Protein AF-A0A061NDV2-F1 (afdb_monomer_lite)

pLDDT: mean 83.03, std 18.3, range [39.28, 98.25]

Sequence (65 aa):
MNVQGFTSTKSDVHYVVTEYGIASLFGKSTSERAEALIDIAHPDFREALRQEFYEQVGQHEPKSV

Secondary structure (DSSP, 8-state):
-------S-GGG--EEEETTEEEE-TT--HHHHHHHHHHTS-HHHHHHHHHHHHHHHHHS-----

Foldseek 3Di:
DDDDDDPDDPQVDQWDDDPQGIAGPPPDDPLRNQLSVLNSDDPVCSVVSVVVSVVVCVVPPDPDD

Radius of gyration: 13.59 Å; chains: 1; bounding box: 30×35×30 Å

Structure (mmCIF, N/CA/C/O backbone):
data_AF-A0A061NDV2-F1
#
_entry.id   AF-A0A061NDV2-F1
#
loop_
_atom_site.group_PDB
_atom_site.id
_atom_site.type_symbol
_atom_site.label_atom_id
_atom_site.label_alt_id
_atom_site.label_comp_id
_atom_site.label_asym_id
_atom_site.label_entity_id
_atom_site.label_seq_id
_atom_site.pdbx_PDB_ins_code
_atom_site.Cartn_x
_atom_si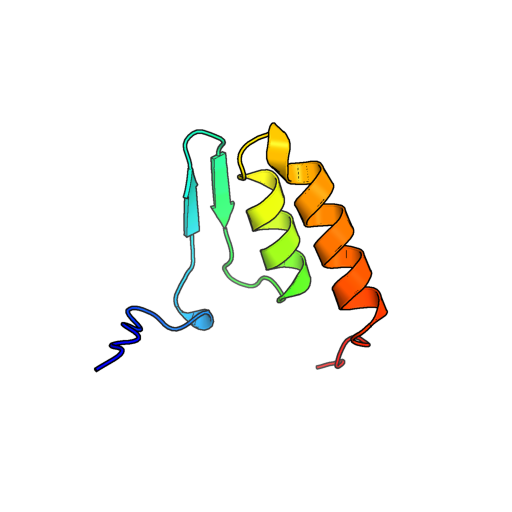te.Cartn_y
_atom_site.Cartn_z
_atom_site.occupancy
_atom_site.B_iso_or_equiv
_atom_site.auth_seq_id
_atom_site.auth_comp_id
_atom_site.auth_asym_id
_atom_site.auth_atom_id
_atom_site.pdbx_PDB_model_num
ATOM 1 N N . MET A 1 1 ? 10.936 -27.654 12.987 1.00 43.47 1 MET A N 1
ATOM 2 C CA . MET A 1 1 ? 11.283 -26.395 13.677 1.00 43.47 1 MET A CA 1
ATOM 3 C C . MET A 1 1 ? 10.910 -25.267 12.727 1.00 43.47 1 MET A C 1
ATOM 5 O O . MET A 1 1 ? 11.614 -25.077 11.747 1.00 43.47 1 MET A O 1
ATOM 9 N N . ASN A 1 2 ? 9.757 -24.619 12.922 1.00 39.28 2 ASN A N 1
ATOM 10 C CA . ASN A 1 2 ? 9.358 -23.488 12.078 1.00 39.28 2 ASN A CA 1
ATOM 11 C C . ASN A 1 2 ? 10.039 -22.231 12.612 1.00 39.28 2 ASN A C 1
ATOM 13 O O . ASN A 1 2 ? 9.692 -21.751 13.687 1.00 39.28 2 ASN A O 1
ATOM 17 N N . VAL A 1 3 ? 11.017 -21.721 11.871 1.00 48.06 3 VAL A N 1
ATOM 18 C CA . VAL A 1 3 ? 11.597 -20.405 12.135 1.00 48.06 3 VAL A CA 1
ATOM 19 C C . VAL A 1 3 ? 10.703 -19.353 11.478 1.00 48.06 3 VAL A C 1
ATOM 21 O O . VAL A 1 3 ? 10.567 -19.321 10.260 1.00 48.06 3 VAL A O 1
ATOM 24 N N . GLN A 1 4 ? 10.052 -18.510 12.279 1.00 55.00 4 GLN A N 1
ATOM 25 C CA . GLN A 1 4 ? 9.483 -17.253 11.791 1.00 55.00 4 GLN A CA 1
ATOM 26 C C . GLN A 1 4 ? 10.560 -16.184 11.970 1.00 55.00 4 GLN A C 1
ATOM 28 O O . GLN A 1 4 ? 10.816 -15.728 13.082 1.00 55.00 4 GLN A O 1
ATOM 33 N N . GLY A 1 5 ? 11.259 -15.855 10.883 1.00 59.03 5 GLY A N 1
ATOM 34 C CA . GLY A 1 5 ? 12.233 -14.770 10.872 1.00 59.03 5 GLY A CA 1
ATOM 35 C C . GLY A 1 5 ? 11.507 -13.431 10.871 1.00 59.03 5 GLY A C 1
ATOM 36 O O . GLY A 1 5 ? 10.817 -13.107 9.910 1.00 59.03 5 GLY A O 1
ATOM 37 N N . PHE A 1 6 ? 11.654 -12.662 11.943 1.00 60.00 6 PHE A N 1
ATOM 38 C CA . PHE A 1 6 ? 11.171 -11.289 12.018 1.00 60.00 6 PHE A CA 1
ATOM 39 C C . PHE A 1 6 ? 12.369 -10.352 11.891 1.00 60.00 6 PHE A C 1
ATOM 41 O O . PHE A 1 6 ? 13.196 -10.271 12.795 1.00 60.00 6 PHE A O 1
ATOM 48 N N . THR A 1 7 ? 12.505 -9.698 10.741 1.00 65.25 7 THR A N 1
ATOM 49 C CA . THR A 1 7 ? 13.668 -8.856 10.419 1.00 65.25 7 THR A CA 1
ATOM 50 C C . THR A 1 7 ? 13.432 -7.370 10.683 1.00 65.25 7 THR A C 1
ATOM 52 O O . THR A 1 7 ? 14.398 -6.621 10.800 1.00 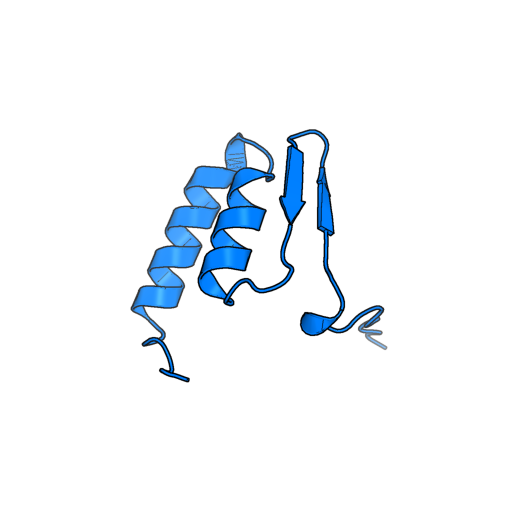65.25 7 THR A O 1
ATOM 55 N N . SER A 1 8 ? 12.182 -6.912 10.807 1.00 60.16 8 SER A N 1
ATOM 56 C CA . SER A 1 8 ? 11.844 -5.510 11.109 1.00 60.16 8 SER A CA 1
ATOM 57 C C . SER A 1 8 ? 10.435 -5.403 11.689 1.00 60.16 8 SER A C 1
ATOM 59 O O . SER A 1 8 ? 9.537 -6.133 11.257 1.00 60.16 8 SER A O 1
ATOM 61 N N . THR A 1 9 ? 10.208 -4.487 12.638 1.00 67.75 9 THR A N 1
ATOM 62 C CA . THR A 1 9 ? 8.840 -4.209 13.089 1.00 67.75 9 THR A CA 1
ATOM 63 C C . THR A 1 9 ? 8.071 -3.453 12.015 1.00 67.75 9 THR A C 1
ATOM 65 O O . THR A 1 9 ? 8.652 -2.681 11.254 1.00 67.75 9 THR A O 1
ATOM 68 N N . LYS A 1 10 ? 6.747 -3.667 11.924 1.00 62.28 10 LYS A N 1
ATOM 69 C CA . LYS A 1 10 ? 5.887 -2.943 10.963 1.00 62.28 10 LYS A CA 1
ATOM 70 C C . LYS A 1 10 ? 6.102 -1.422 11.051 1.00 62.28 10 LYS A C 1
ATOM 72 O O . LYS A 1 10 ? 6.003 -0.740 10.033 1.00 62.28 10 LYS A O 1
ATOM 77 N N . SER A 1 11 ? 6.424 -0.922 12.242 1.00 64.56 11 SER A N 1
ATOM 78 C CA . SER A 1 11 ? 6.683 0.487 12.536 1.00 64.56 11 SER A CA 1
ATOM 79 C C . SER A 1 11 ? 7.982 1.026 11.923 1.00 64.56 11 SER A C 1
ATOM 81 O O . SER A 1 11 ? 8.039 2.212 11.622 1.00 64.56 11 SER A O 1
ATOM 83 N N . ASP A 1 12 ? 8.986 0.178 11.674 1.00 75.00 12 ASP A N 1
ATOM 84 C CA . ASP A 1 12 ? 10.314 0.603 11.196 1.00 75.00 12 ASP A CA 1
ATOM 85 C C . ASP A 1 12 ? 10.401 0.713 9.661 1.00 75.00 12 ASP A C 1
ATOM 87 O O . ASP A 1 12 ? 11.382 1.214 9.111 1.00 75.00 12 ASP A O 1
ATOM 91 N N . VAL A 1 13 ? 9.378 0.244 8.935 1.00 85.50 13 VAL A N 1
ATOM 92 C CA . VAL A 1 13 ? 9.359 0.280 7.465 1.00 85.50 13 VAL A CA 1
ATOM 93 C C . VAL A 1 13 ? 8.827 1.625 6.980 1.00 85.50 13 VAL A C 1
ATOM 95 O O . VAL A 1 13 ? 7.638 1.925 7.130 1.00 85.50 13 VAL A O 1
ATOM 98 N N . HIS A 1 14 ? 9.709 2.416 6.365 1.00 91.50 14 HIS A N 1
ATOM 99 C CA . HIS A 1 14 ? 9.378 3.733 5.811 1.00 91.50 14 HIS A CA 1
ATOM 100 C C . HIS A 1 14 ? 9.013 3.690 4.328 1.00 91.50 14 HIS A C 1
ATOM 102 O O . HIS A 1 14 ? 8.108 4.410 3.919 1.00 91.50 14 HIS A O 1
ATOM 108 N N . TYR A 1 15 ? 9.690 2.861 3.532 1.00 94.31 15 TYR A N 1
ATOM 109 C CA . TYR A 1 15 ? 9.467 2.768 2.091 1.00 94.31 15 TYR A CA 1
ATOM 110 C C . TYR A 1 15 ? 9.430 1.317 1.629 1.00 94.31 15 TYR A C 1
ATOM 112 O O . TYR A 1 15 ? 10.193 0.484 2.117 1.00 94.31 15 TYR A O 1
ATOM 120 N N . VAL A 1 16 ? 8.566 1.042 0.657 1.00 95.88 16 VAL A N 1
ATOM 121 C CA . VAL A 1 16 ? 8.505 -0.224 -0.078 1.00 95.88 16 VAL A CA 1
ATOM 122 C C . VAL A 1 16 ? 8.597 0.090 -1.564 1.00 95.88 16 VAL A C 1
ATOM 124 O O . VAL A 1 16 ? 7.953 1.025 -2.035 1.00 95.88 16 VAL A O 1
ATOM 127 N N . VAL A 1 17 ? 9.423 -0.661 -2.291 1.00 96.56 17 VAL A N 1
ATOM 128 C CA . VAL A 1 17 ? 9.686 -0.450 -3.719 1.00 96.56 17 VAL A CA 1
ATOM 129 C C . VAL A 1 17 ? 9.462 -1.759 -4.463 1.00 96.56 17 VAL A C 1
ATOM 131 O O . VAL A 1 17 ? 9.949 -2.803 -4.032 1.00 96.56 17 VAL A O 1
ATOM 134 N N . THR A 1 18 ? 8.743 -1.687 -5.577 1.00 97.00 18 THR A N 1
ATOM 135 C CA . THR A 1 18 ? 8.507 -2.783 -6.527 1.00 97.00 18 THR A CA 1
ATOM 136 C C . THR A 1 18 ? 8.806 -2.292 -7.945 1.00 97.00 18 THR A C 1
ATOM 138 O O . THR A 1 18 ? 8.995 -1.093 -8.166 1.00 97.00 18 THR A O 1
ATOM 141 N N . GLU A 1 19 ? 8.791 -3.180 -8.942 1.00 97.50 19 GLU A N 1
ATOM 142 C CA . GLU A 1 19 ? 8.835 -2.768 -10.352 1.00 97.50 19 GLU A CA 1
ATOM 143 C C . GLU A 1 19 ? 7.630 -1.907 -10.785 1.00 97.50 19 GLU A C 1
ATOM 145 O O . GLU A 1 19 ? 7.679 -1.272 -11.838 1.00 97.50 19 GLU A O 1
ATOM 150 N N . TYR A 1 20 ? 6.569 -1.844 -9.970 1.00 97.62 20 TYR A N 1
ATOM 151 C CA . TYR A 1 20 ? 5.362 -1.059 -10.245 1.00 97.62 20 TYR A CA 1
ATOM 152 C C . TYR A 1 20 ? 5.310 0.283 -9.509 1.00 97.62 20 TYR A C 1
ATOM 154 O O . TYR A 1 20 ? 4.383 1.057 -9.756 1.00 97.62 20 TYR A O 1
ATOM 162 N N . GLY A 1 21 ? 6.263 0.584 -8.618 1.00 96.88 21 GLY A N 1
ATOM 163 C CA . GLY A 1 21 ? 6.336 1.888 -7.960 1.00 96.88 21 GLY A CA 1
ATOM 164 C C . GLY A 1 21 ? 6.974 1.890 -6.573 1.00 96.88 21 GLY A C 1
ATOM 165 O O . GLY A 1 21 ? 7.605 0.931 -6.132 1.00 96.88 21 GLY A O 1
ATOM 166 N N . ILE A 1 22 ? 6.797 3.015 -5.878 1.00 97.50 22 ILE A N 1
ATOM 167 C CA . ILE A 1 22 ? 7.296 3.258 -4.522 1.00 97.50 22 ILE A CA 1
ATOM 168 C C . ILE A 1 22 ? 6.156 3.705 -3.605 1.00 97.50 22 ILE A C 1
ATOM 170 O O . ILE A 1 22 ? 5.412 4.630 -3.925 1.00 97.50 22 ILE A O 1
ATOM 174 N N . ALA A 1 23 ? 6.050 3.075 -2.438 1.00 97.44 23 ALA A N 1
ATOM 175 C CA . ALA A 1 23 ? 5.112 3.443 -1.388 1.00 97.44 23 ALA A CA 1
ATOM 176 C C . ALA A 1 23 ? 5.874 3.959 -0.167 1.00 97.44 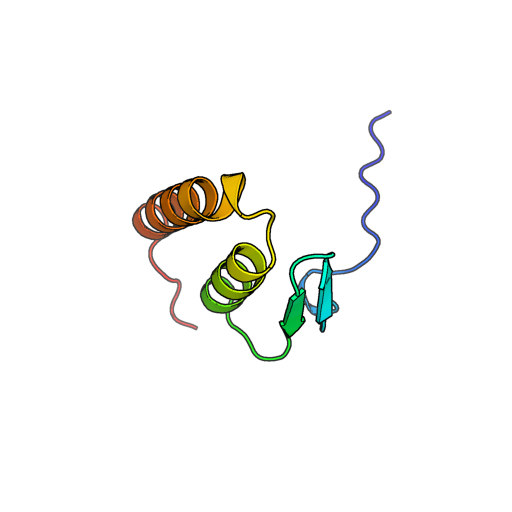23 ALA A C 1
ATOM 178 O O . ALA A 1 23 ? 6.652 3.227 0.443 1.00 97.44 23 ALA A O 1
ATOM 179 N N . SER A 1 24 ? 5.611 5.210 0.219 1.00 95.44 24 SER A N 1
ATOM 180 C CA . SER A 1 24 ? 5.959 5.712 1.551 1.00 95.44 24 SER A CA 1
ATOM 181 C C . SER A 1 24 ? 4.904 5.257 2.553 1.00 95.44 24 SER A C 1
ATOM 183 O O . SER A 1 24 ? 3.707 5.433 2.308 1.00 95.44 24 SER A O 1
ATOM 185 N N . LEU A 1 25 ? 5.344 4.677 3.665 1.00 94.56 25 LEU A N 1
ATOM 186 C CA . LEU A 1 25 ? 4.508 4.200 4.766 1.00 94.56 25 LEU A CA 1
ATOM 187 C C . LEU A 1 25 ? 4.691 5.024 6.050 1.00 94.56 25 LEU A C 1
ATOM 189 O O . LEU A 1 25 ? 4.004 4.779 7.045 1.00 94.56 25 LEU A O 1
ATOM 193 N N . PHE A 1 26 ? 5.627 5.976 6.040 1.00 92.56 26 PHE A N 1
ATOM 194 C CA . PHE A 1 26 ? 5.900 6.844 7.177 1.00 92.56 26 PHE A CA 1
ATOM 195 C C . PHE A 1 26 ? 4.695 7.747 7.470 1.00 92.56 26 PHE A C 1
ATOM 197 O O . PHE A 1 26 ? 4.155 8.380 6.565 1.00 92.56 26 PHE A O 1
ATOM 204 N N . GLY A 1 27 ? 4.267 7.789 8.734 1.00 91.12 27 GLY A N 1
ATOM 205 C CA . GLY A 1 27 ? 3.138 8.613 9.182 1.00 91.12 27 GLY A CA 1
ATOM 206 C C . GLY A 1 27 ? 1.751 8.147 8.720 1.00 91.12 27 GLY A C 1
ATOM 207 O O . GLY A 1 27 ? 0.775 8.818 9.031 1.00 91.12 27 GLY A O 1
ATOM 208 N N . LYS A 1 28 ? 1.646 7.017 8.009 1.00 90.50 28 LYS A N 1
ATOM 209 C CA . LYS A 1 28 ? 0.368 6.464 7.541 1.00 90.50 28 LYS A CA 1
ATOM 210 C C . LYS A 1 28 ? -0.258 5.526 8.573 1.00 90.50 28 LYS A C 1
ATOM 212 O O . LYS A 1 28 ? 0.434 4.688 9.157 1.00 90.50 28 LYS A O 1
ATOM 217 N N . SER A 1 29 ? -1.575 5.615 8.737 1.00 91.38 29 SER A N 1
ATOM 218 C CA . SER A 1 29 ? -2.390 4.634 9.459 1.00 91.38 29 SER A CA 1
ATOM 219 C C . SER A 1 29 ? -2.344 3.262 8.782 1.00 91.38 29 SER A C 1
ATOM 221 O O . SER A 1 29 ? -1.950 3.128 7.624 1.00 91.38 29 SER A O 1
ATOM 223 N N . THR A 1 30 ? -2.768 2.212 9.485 1.00 90.31 30 THR A N 1
ATOM 224 C CA . THR A 1 30 ? -2.802 0.848 8.928 1.00 90.31 30 THR A CA 1
ATOM 225 C C . THR A 1 30 ? -3.576 0.777 7.610 1.00 90.31 30 THR A C 1
ATOM 227 O O . THR A 1 30 ? -3.100 0.144 6.669 1.00 90.31 30 THR A O 1
ATOM 230 N N . SER A 1 31 ? -4.716 1.466 7.520 1.00 91.75 31 SER A N 1
ATOM 231 C CA . SER A 1 31 ? -5.537 1.511 6.309 1.00 91.75 31 SER A CA 1
ATOM 232 C C . SER A 1 31 ? -4.827 2.226 5.163 1.00 91.75 31 SER A C 1
ATOM 234 O O . SER A 1 31 ? -4.712 1.685 4.070 1.00 91.75 31 SER A O 1
ATOM 236 N N . GLU A 1 32 ? -4.249 3.399 5.424 1.00 93.19 32 GLU A N 1
ATOM 237 C CA . GLU A 1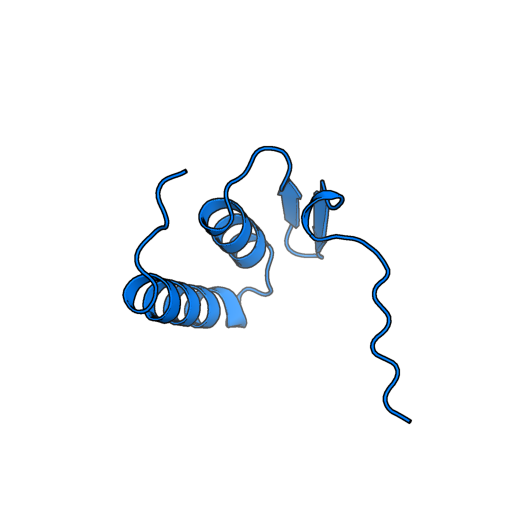 32 ? -3.495 4.149 4.410 1.00 93.19 32 GLU A CA 1
ATOM 238 C C . GLU A 1 32 ? -2.242 3.399 3.939 1.00 93.19 32 GLU A C 1
ATOM 240 O O . GLU A 1 32 ? -1.821 3.535 2.789 1.00 93.19 32 GLU A O 1
ATOM 245 N N . ARG A 1 33 ? -1.621 2.603 4.819 1.00 94.62 33 ARG A N 1
ATOM 246 C CA . ARG A 1 33 ? -0.499 1.727 4.461 1.00 94.62 33 ARG A CA 1
ATOM 247 C C . ARG A 1 33 ? -0.9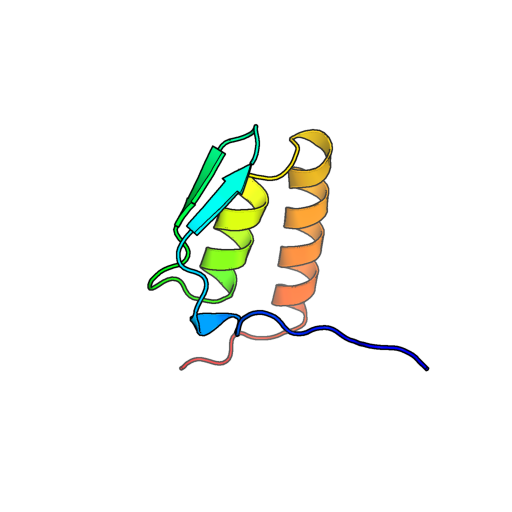55 0.588 3.560 1.00 94.62 33 ARG A C 1
ATOM 249 O O . ARG A 1 33 ? -0.244 0.292 2.608 1.00 94.62 33 ARG A O 1
ATOM 256 N N . ALA A 1 34 ? -2.097 -0.034 3.847 1.00 94.75 34 ALA A N 1
ATOM 257 C CA . ALA A 1 34 ? -2.649 -1.093 3.007 1.00 94.75 34 ALA A CA 1
ATOM 258 C C . ALA A 1 34 ? -2.934 -0.571 1.593 1.00 94.75 34 ALA A C 1
ATOM 260 O O . ALA A 1 34 ? -2.405 -1.125 0.636 1.00 94.75 34 ALA A O 1
ATOM 261 N N . GLU A 1 35 ? -3.637 0.556 1.471 1.00 95.50 35 GLU A N 1
ATOM 262 C CA . GLU A 1 35 ? -3.911 1.199 0.177 1.00 95.50 35 GLU A CA 1
ATOM 263 C C . GLU A 1 35 ? -2.617 1.526 -0.584 1.00 95.50 35 GLU A C 1
ATOM 265 O O . GLU A 1 35 ? -2.450 1.159 -1.745 1.00 95.50 35 GLU A O 1
ATOM 270 N N . ALA A 1 36 ? -1.632 2.121 0.099 1.00 96.69 36 ALA A N 1
ATOM 271 C CA . ALA A 1 36 ? -0.347 2.451 -0.515 1.00 96.69 36 ALA A CA 1
ATOM 272 C C . ALA A 1 36 ? 0.426 1.218 -1.010 1.00 96.69 36 ALA A C 1
ATOM 274 O O . ALA A 1 36 ? 1.131 1.300 -2.014 1.00 96.69 36 ALA A O 1
ATOM 275 N N . LEU A 1 37 ? 0.325 0.092 -0.301 1.00 97.06 37 LEU A N 1
ATOM 276 C CA . LEU A 1 37 ? 0.944 -1.170 -0.706 1.00 97.06 37 LEU A CA 1
ATOM 277 C C . LEU A 1 37 ? 0.207 -1.805 -1.887 1.00 97.06 37 LEU A C 1
ATOM 279 O O . LEU A 1 37 ? 0.856 -2.312 -2.801 1.00 97.06 37 LEU A O 1
ATOM 283 N N . ILE A 1 38 ? -1.124 -1.750 -1.894 1.00 97.50 38 ILE A N 1
ATOM 284 C CA . ILE A 1 38 ? -1.951 -2.256 -2.991 1.00 97.50 38 ILE A CA 1
ATOM 285 C C . ILE A 1 38 ? -1.654 -1.490 -4.285 1.00 97.50 38 ILE A C 1
ATOM 287 O O . ILE A 1 38 ? -1.516 -2.098 -5.346 1.00 97.50 38 ILE A O 1
ATOM 291 N N . ASP A 1 39 ? -1.457 -0.175 -4.207 1.00 97.56 39 ASP A N 1
ATOM 292 C CA . ASP A 1 39 ? -1.158 0.655 -5.377 1.00 97.56 39 ASP A CA 1
ATOM 293 C C . ASP A 1 39 ? 0.193 0.344 -6.038 1.00 97.56 39 ASP A C 1
ATOM 295 O O . ASP A 1 39 ? 0.343 0.558 -7.242 1.00 97.56 39 ASP A O 1
ATOM 299 N N . ILE A 1 40 ? 1.160 -0.204 -5.294 1.00 98.06 40 ILE A N 1
ATOM 300 C CA . ILE A 1 40 ? 2.457 -0.649 -5.837 1.00 98.06 40 ILE A CA 1
ATOM 301 C C . ILE A 1 40 ? 2.536 -2.167 -6.052 1.00 98.06 40 ILE A C 1
ATOM 303 O O . ILE A 1 40 ? 3.589 -2.680 -6.435 1.00 98.06 40 ILE A O 1
ATOM 307 N N . ALA A 1 41 ? 1.449 -2.908 -5.825 1.00 98.00 41 ALA A N 1
ATOM 308 C CA . ALA A 1 41 ? 1.381 -4.333 -6.132 1.00 98.00 41 ALA A CA 1
ATOM 309 C C . ALA A 1 41 ? 1.297 -4.581 -7.651 1.00 98.00 41 ALA A C 1
ATOM 311 O O . ALA A 1 41 ? 0.998 -3.667 -8.435 1.00 98.00 41 ALA A O 1
ATOM 312 N N . HIS A 1 42 ? 1.528 -5.834 -8.061 1.00 97.88 42 HIS A N 1
ATOM 313 C CA . HIS A 1 42 ? 1.336 -6.268 -9.448 1.00 97.88 42 HIS A CA 1
ATOM 314 C C . HIS A 1 42 ? -0.098 -5.949 -9.912 1.00 97.88 42 HIS A C 1
ATOM 316 O O . HIS A 1 42 ? -1.036 -6.244 -9.163 1.00 97.88 42 HIS A O 1
ATOM 322 N N . PRO A 1 43 ? -0.297 -5.367 -11.114 1.00 97.88 43 PRO A N 1
ATOM 323 C CA . PRO A 1 43 ? -1.606 -4.919 -11.601 1.00 97.88 43 PRO A CA 1
ATOM 324 C C . PRO A 1 43 ? -2.718 -5.965 -11.463 1.00 97.88 43 PRO A C 1
ATOM 326 O O . PRO A 1 43 ? -3.789 -5.644 -10.956 1.00 97.88 43 PRO A O 1
ATOM 329 N N . ASP A 1 44 ? -2.421 -7.217 -11.815 1.00 98.25 44 ASP A N 1
ATOM 330 C CA . ASP A 1 44 ? -3.359 -8.348 -11.757 1.00 98.25 44 ASP A CA 1
ATOM 331 C C . ASP A 1 44 ? -3.927 -8.635 -10.357 1.00 98.25 44 ASP A C 1
ATOM 333 O O . ASP A 1 44 ? -4.995 -9.230 -10.241 1.00 98.25 44 ASP A O 1
ATOM 337 N N . PHE A 1 45 ? -3.244 -8.211 -9.288 1.00 97.38 45 PHE A N 1
ATOM 338 C CA . PHE A 1 45 ? -3.666 -8.483 -7.911 1.00 97.38 45 PHE A CA 1
ATOM 339 C C . PHE A 1 45 ? -4.295 -7.282 -7.211 1.00 97.38 45 PHE A C 1
ATOM 341 O O . PHE A 1 45 ? -4.899 -7.459 -6.156 1.00 97.38 45 PHE A O 1
ATOM 348 N N . ARG A 1 46 ? -4.184 -6.065 -7.760 1.00 96.81 46 ARG A N 1
ATOM 349 C CA . ARG A 1 46 ? -4.625 -4.850 -7.050 1.00 96.81 46 ARG A CA 1
ATOM 350 C C . ARG A 1 46 ? -6.098 -4.903 -6.677 1.00 96.81 46 ARG A C 1
ATOM 352 O O . ARG A 1 46 ? -6.451 -4.564 -5.555 1.00 96.81 46 ARG A O 1
ATOM 359 N N . GLU A 1 47 ? -6.938 -5.349 -7.605 1.00 96.62 47 GLU A N 1
ATOM 360 C CA . GLU A 1 47 ? -8.383 -5.398 -7.385 1.00 96.62 47 GLU A CA 1
ATOM 361 C C . GLU A 1 47 ? -8.766 -6.432 -6.326 1.00 96.62 47 GLU A C 1
ATOM 363 O O . GLU A 1 47 ? -9.481 -6.110 -5.380 1.00 96.62 47 GLU A O 1
ATOM 368 N N . ALA A 1 48 ? -8.205 -7.640 -6.425 1.00 97.12 48 ALA A N 1
ATOM 369 C CA . ALA A 1 48 ? -8.426 -8.693 -5.438 1.00 97.12 48 ALA A CA 1
ATOM 370 C C . ALA A 1 48 ? -7.983 -8.254 -4.031 1.00 97.12 48 ALA A C 1
ATOM 372 O O . ALA A 1 48 ? -8.706 -8.468 -3.062 1.00 97.12 48 ALA A O 1
ATOM 373 N N . LEU A 1 49 ? -6.833 -7.577 -3.925 1.00 96.50 49 LEU A N 1
ATOM 374 C CA . LEU A 1 49 ? -6.327 -7.070 -2.651 1.00 96.50 49 LEU A CA 1
ATOM 375 C C . LEU A 1 49 ? -7.182 -5.927 -2.084 1.00 96.50 49 LEU A C 1
ATOM 377 O O . LEU A 1 49 ? -7.371 -5.879 -0.871 1.00 96.50 49 LEU A O 1
ATOM 381 N N . ARG A 1 50 ? -7.719 -5.019 -2.918 1.00 95.31 50 ARG A N 1
ATOM 382 C CA . ARG A 1 50 ? -8.663 -3.986 -2.443 1.00 95.31 50 ARG A CA 1
ATOM 383 C C . ARG A 1 50 ? -9.934 -4.611 -1.909 1.00 95.31 50 ARG A C 1
ATOM 385 O O . ARG A 1 50 ? -10.399 -4.220 -0.843 1.00 95.31 50 ARG A O 1
ATOM 392 N N . GLN A 1 51 ? -10.483 -5.578 -2.637 1.00 94.69 51 GLN A N 1
ATOM 393 C CA . GLN A 1 51 ? -11.687 -6.269 -2.208 1.00 94.69 51 GLN A CA 1
ATOM 394 C C . GLN A 1 51 ? -11.460 -6.963 -0.859 1.00 94.69 51 GLN A C 1
ATOM 396 O O . GLN A 1 51 ? -12.207 -6.707 0.083 1.00 94.69 51 GLN A O 1
ATOM 401 N N . GLU A 1 52 ? -10.393 -7.756 -0.734 1.00 95.25 52 GLU A N 1
ATOM 402 C CA . GLU A 1 52 ? -10.038 -8.423 0.523 1.00 95.25 52 GLU A CA 1
ATOM 403 C C . GLU A 1 52 ? -9.834 -7.409 1.662 1.00 95.25 52 GLU A C 1
ATOM 405 O O . GLU A 1 52 ? -10.313 -7.613 2.778 1.00 95.25 52 GLU A O 1
ATOM 410 N N . PHE A 1 53 ? -9.172 -6.283 1.383 1.00 93.69 53 PHE A N 1
ATOM 411 C CA . PHE A 1 53 ? -8.958 -5.225 2.363 1.00 93.69 53 PHE A CA 1
ATOM 412 C C . PHE A 1 53 ? -10.277 -4.623 2.868 1.00 93.69 53 PHE A C 1
ATOM 414 O O . PHE A 1 53 ? -10.477 -4.531 4.079 1.00 93.69 53 PHE A O 1
ATOM 421 N N . TYR A 1 54 ? -11.202 -4.254 1.978 1.00 89.69 54 TYR A N 1
ATOM 422 C CA . TYR A 1 54 ? -12.495 -3.699 2.387 1.00 89.69 54 TYR A CA 1
ATOM 423 C C . TYR A 1 54 ? -13.392 -4.727 3.077 1.00 89.69 54 TYR A C 1
ATOM 425 O O . TYR A 1 54 ? -14.110 -4.369 4.011 1.00 89.69 54 TYR A O 1
ATOM 433 N N . GLU A 1 55 ? -13.324 -5.998 2.680 1.00 91.56 55 GLU A N 1
ATOM 434 C CA . GLU A 1 55 ? -14.002 -7.088 3.383 1.00 91.56 55 GLU A CA 1
ATOM 435 C C . GLU A 1 55 ? -13.475 -7.228 4.818 1.00 91.56 55 GLU A C 1
ATOM 437 O O . GLU A 1 55 ? -14.263 -7.309 5.761 1.00 91.56 55 GLU A O 1
ATOM 442 N N . GLN A 1 56 ? -12.154 -7.175 5.013 1.00 87.88 56 GLN A N 1
ATOM 443 C CA . GLN A 1 56 ? -11.534 -7.261 6.338 1.00 87.88 56 GLN A CA 1
ATOM 444 C C . GLN 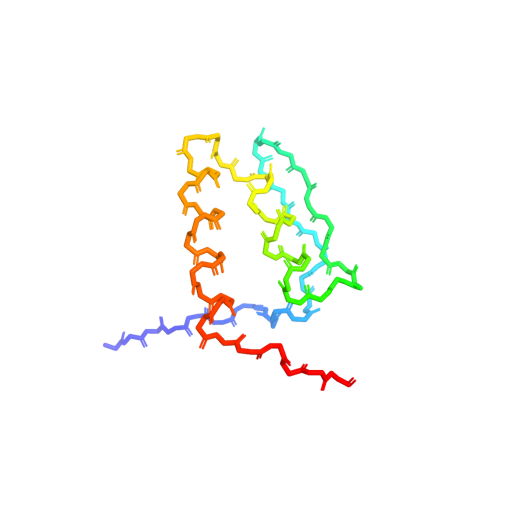A 1 56 ? -11.804 -6.025 7.204 1.00 87.88 56 GLN A C 1
ATOM 446 O O . GLN A 1 56 ? -12.110 -6.165 8.387 1.00 87.88 56 GLN A O 1
ATOM 451 N N . VAL A 1 57 ? -11.729 -4.815 6.642 1.00 83.62 57 VAL A N 1
ATOM 452 C CA . VAL A 1 57 ? -12.034 -3.570 7.371 1.00 83.62 57 VAL A CA 1
ATOM 453 C C . VAL A 1 57 ? -13.522 -3.484 7.712 1.00 83.62 57 VAL A C 1
ATOM 455 O O . VAL A 1 57 ? -13.871 -3.066 8.810 1.00 83.62 57 VAL A O 1
ATOM 458 N N . GLY A 1 58 ? -14.411 -3.949 6.831 1.00 68.50 58 GLY A N 1
ATOM 459 C CA . GLY A 1 58 ? -15.836 -4.085 7.146 1.00 68.50 58 GLY A CA 1
ATOM 460 C C . GLY A 1 58 ? -16.106 -5.071 8.290 1.00 68.50 58 GLY A C 1
ATOM 461 O O . GLY A 1 58 ? -17.085 -4.922 9.017 1.00 68.50 58 GLY A O 1
ATOM 462 N N . GLN A 1 59 ? -15.219 -6.052 8.486 1.00 60.75 59 GLN A N 1
ATOM 463 C CA . GLN A 1 59 ? -15.267 -7.016 9.590 1.00 60.75 59 GLN A CA 1
ATOM 464 C C . GLN A 1 59 ? -14.531 -6.552 10.858 1.00 60.75 59 GLN A C 1
ATOM 466 O O . GLN A 1 59 ? -14.690 -7.171 11.913 1.00 60.75 59 GLN A O 1
ATOM 471 N N . HIS A 1 60 ? -13.713 -5.502 10.792 1.00 54.56 60 HIS A N 1
ATOM 472 C CA . HIS A 1 60 ? -12.959 -4.953 11.919 1.00 54.56 60 HIS A CA 1
ATOM 473 C C . HIS A 1 60 ? -13.190 -3.447 11.990 1.00 54.56 60 HIS A C 1
ATOM 475 O O . HIS A 1 60 ? -12.479 -2.672 11.351 1.00 54.56 60 HIS A O 1
ATOM 481 N N . GLU A 1 61 ? -14.178 -3.040 12.796 1.00 52.06 61 GLU A N 1
ATOM 482 C CA . GLU A 1 61 ? -14.425 -1.629 13.096 1.00 52.06 61 GLU A CA 1
ATOM 483 C C . GLU A 1 61 ? -13.107 -0.900 13.409 1.00 52.06 61 GLU A C 1
ATOM 485 O O . GLU A 1 61 ? -12.263 -1.428 14.152 1.00 52.06 61 GLU A O 1
ATOM 490 N N . PRO A 1 62 ? -12.904 0.311 12.864 1.00 50.47 62 PRO A N 1
ATOM 491 C CA . PRO A 1 62 ? -11.699 1.070 13.133 1.00 50.47 62 PRO A CA 1
ATOM 492 C C . PRO A 1 62 ? -11.626 1.355 14.634 1.00 50.47 62 PRO A C 1
ATOM 494 O O . PRO A 1 62 ? -12.469 2.056 15.192 1.00 50.47 62 PRO A O 1
ATOM 497 N N . LYS A 1 63 ? -10.595 0.824 15.305 1.00 55.06 63 LYS A N 1
ATOM 498 C CA . LYS A 1 63 ? -10.215 1.315 16.631 1.00 55.06 63 LYS A CA 1
ATOM 499 C C . LYS A 1 63 ? -9.723 2.742 16.450 1.00 55.06 63 LYS A C 1
ATOM 501 O O . LYS A 1 63 ? -8.579 2.956 16.054 1.00 55.06 63 LYS A O 1
ATOM 506 N N . SER A 1 64 ? -10.623 3.687 16.702 1.00 47.72 64 SER A N 1
ATOM 507 C CA . SER A 1 64 ? -10.303 5.090 16.919 1.00 47.72 64 SER A CA 1
ATOM 508 C C . SER A 1 64 ? -9.157 5.164 17.922 1.00 47.72 64 SER A C 1
ATOM 510 O O . SER A 1 64 ? -9.276 4.653 19.039 1.00 47.72 64 SER A O 1
ATOM 512 N N . VAL A 1 65 ? -8.033 5.715 17.472 1.00 49.53 65 VAL A N 1
ATOM 513 C CA . VAL A 1 65 ? -6.929 6.131 18.342 1.00 49.53 65 VAL A CA 1
ATOM 514 C C . VAL A 1 65 ? -7.347 7.388 19.091 1.00 49.53 65 VAL A C 1
ATOM 516 O O . VAL A 1 65 ? -8.046 8.219 18.466 1.00 49.53 65 VAL A O 1
#